Protein AF-A0A529T1J6-F1 (afdb_monomer_lite)

Secondary structure (DSSP, 8-state):
-------STT-EEEEE--SGGGGG--GGGGTTSEEEEEGGGGGT-TT-SEEEE--HHHHH-TTTSPPTTT--SEEEES-TT---TTEEE-EEE-GGGSS--STTEEE-SS-HHHHHHHHHHHTT-SEEEEES---PPPTTS--

Radius of gyration: 14.34 Å; chains: 1; bounding box: 40×37×34 Å

pLDDT: mean 94.86, std 6.59, range [59.41, 98.88]

Sequence (143 aa):
MWAAEKIWPGETVFILAAGPSTLALDMSRLEGRRVIAVKSAWKVYPAADVLFFADGRWWREKQLRPCADQFAGKIVTSAQEIGDPRVTRITKIDPSNGFATKPNQVALARSSTTGAINLAIHFGATRIVLLGVDAK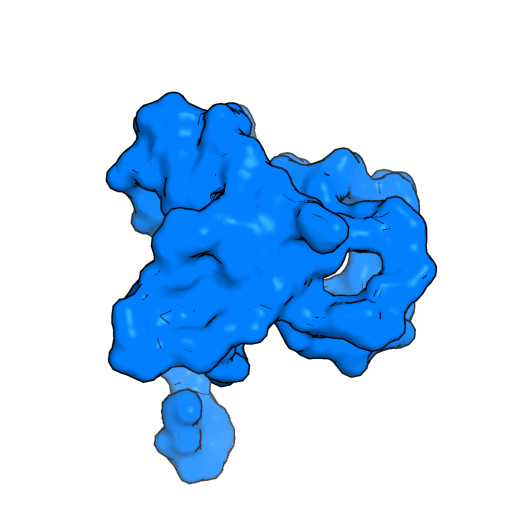PAQDGRR

Structure (mmCIF, N/CA/C/O backbone):
data_AF-A0A529T1J6-F1
#
_entry.id   AF-A0A529T1J6-F1
#
loop_
_atom_site.group_PDB
_atom_site.id
_atom_site.type_symbol
_atom_site.label_atom_id
_atom_site.label_alt_id
_atom_site.label_comp_id
_atom_site.label_asym_id
_atom_site.label_entity_id
_atom_site.label_seq_id
_atom_site.pdbx_PDB_ins_code
_atom_site.Cartn_x
_atom_site.Cartn_y
_atom_site.Cartn_z
_atom_site.occupancy
_atom_site.B_iso_or_equiv
_atom_site.auth_seq_id
_atom_site.auth_comp_id
_atom_site.auth_asym_id
_atom_site.auth_atom_id
_atom_site.pdbx_PDB_model_num
ATOM 1 N N . MET A 1 1 ? 1.781 19.158 3.190 1.00 75.56 1 MET A N 1
ATOM 2 C CA . MET A 1 1 ? 2.289 17.766 3.172 1.00 75.56 1 MET A CA 1
ATOM 3 C C . MET A 1 1 ? 1.156 16.868 3.640 1.00 75.56 1 MET A C 1
ATOM 5 O O . MET A 1 1 ? 0.504 17.243 4.604 1.00 75.56 1 MET A O 1
ATOM 9 N N . TRP A 1 2 ? 0.849 15.786 2.921 1.00 96.06 2 TRP A N 1
ATOM 10 C CA . TRP A 1 2 ? -0.333 14.957 3.194 1.00 96.06 2 TRP A CA 1
ATOM 11 C C . TRP A 1 2 ? -0.146 14.074 4.437 1.00 96.06 2 TRP A C 1
ATOM 13 O O . TRP A 1 2 ? 0.978 13.675 4.743 1.00 96.06 2 TRP A O 1
ATOM 23 N N . ALA A 1 3 ? -1.245 13.770 5.128 1.00 97.06 3 ALA A N 1
ATOM 24 C CA . ALA A 1 3 ? -1.300 12.843 6.252 1.00 97.06 3 ALA A CA 1
ATOM 25 C C . ALA A 1 3 ? -2.353 11.763 5.978 1.00 97.06 3 ALA A C 1
ATOM 27 O O . ALA A 1 3 ? -3.449 12.070 5.513 1.00 97.06 3 ALA A O 1
ATOM 28 N N . ALA A 1 4 ? -2.014 10.509 6.263 1.00 97.50 4 ALA A N 1
ATOM 29 C CA . ALA A 1 4 ? -2.924 9.383 6.142 1.00 97.50 4 ALA A CA 1
ATOM 30 C C . ALA A 1 4 ? -3.993 9.427 7.242 1.00 97.50 4 ALA A C 1
ATOM 32 O O . ALA A 1 4 ? -3.686 9.370 8.433 1.00 97.50 4 ALA A O 1
ATOM 33 N N . GLU A 1 5 ? -5.253 9.520 6.831 1.00 97.25 5 GLU A N 1
ATOM 34 C CA . GLU A 1 5 ? -6.414 9.426 7.716 1.00 97.25 5 GLU A CA 1
ATOM 35 C C . GLU A 1 5 ? -6.768 7.964 8.000 1.00 97.25 5 GLU A C 1
ATOM 37 O O . GLU A 1 5 ? -6.538 7.087 7.169 1.00 97.25 5 GLU A O 1
ATOM 42 N N . LYS A 1 6 ? -7.383 7.685 9.153 1.00 97.81 6 LYS A N 1
ATOM 43 C CA . LYS A 1 6 ? -7.844 6.333 9.501 1.00 97.81 6 LYS A CA 1
ATOM 44 C C . LYS A 1 6 ? -9.108 5.967 8.715 1.00 97.81 6 LYS A C 1
ATOM 46 O O . LYS A 1 6 ? -10.213 6.090 9.230 1.00 97.81 6 LYS A O 1
ATOM 51 N N . ILE A 1 7 ? -8.935 5.529 7.471 1.00 97.75 7 ILE A N 1
ATOM 52 C CA . ILE A 1 7 ? -10.033 5.166 6.559 1.00 97.75 7 ILE A CA 1
ATOM 53 C C . ILE A 1 7 ? -10.471 3.696 6.662 1.00 97.75 7 ILE A C 1
ATOM 55 O O . ILE A 1 7 ? -11.537 3.348 6.165 1.00 97.75 7 ILE A O 1
ATOM 59 N N . TRP A 1 8 ? -9.677 2.841 7.312 1.00 98.25 8 TRP A N 1
ATOM 60 C CA . TRP A 1 8 ? -9.925 1.405 7.498 1.00 98.25 8 TRP A CA 1
ATOM 61 C C . TRP A 1 8 ? -9.803 0.969 8.972 1.00 98.25 8 TRP A C 1
ATOM 63 O O . TRP A 1 8 ? -9.095 0.001 9.271 1.00 98.25 8 TRP A O 1
ATOM 73 N N . PRO A 1 9 ? -10.441 1.676 9.926 1.00 98.12 9 PRO A N 1
ATOM 74 C CA . PRO A 1 9 ? -10.350 1.322 11.336 1.00 98.12 9 PRO A CA 1
ATOM 75 C C . PRO A 1 9 ? -10.931 -0.075 11.576 1.00 98.12 9 PRO A C 1
ATOM 77 O O . PRO A 1 9 ? -12.069 -0.351 11.213 1.00 98.12 9 PRO A O 1
ATOM 80 N N . GLY A 1 10 ? -10.157 -0.960 12.205 1.00 96.94 10 GLY A N 1
ATOM 81 C CA . GLY A 1 10 ? -10.637 -2.306 12.544 1.00 96.94 10 GLY A CA 1
ATOM 82 C C . GLY A 1 10 ? -10.483 -3.346 11.432 1.00 96.94 10 GLY A C 1
ATOM 83 O O . GLY A 1 10 ? -10.600 -4.536 11.712 1.00 96.94 10 GLY A O 1
ATOM 84 N N . GLU A 1 11 ? -10.165 -2.932 10.206 1.00 98.44 11 GLU A N 1
ATOM 85 C CA . GLU A 1 11 ? -10.166 -3.801 9.026 1.00 98.44 11 GLU A CA 1
ATOM 86 C C . GLU A 1 11 ? -8.951 -4.736 8.942 1.00 98.44 11 GLU A C 1
ATOM 88 O O . GLU A 1 11 ? -7.872 -4.478 9.492 1.00 98.44 11 GLU A O 1
ATOM 93 N N . THR A 1 12 ? -9.121 -5.811 8.163 1.00 98.75 12 THR A N 1
ATOM 94 C CA . THR A 1 12 ? -7.998 -6.599 7.637 1.00 98.75 12 THR A CA 1
ATOM 95 C C . THR A 1 12 ? -7.570 -6.032 6.288 1.00 98.75 12 THR A C 1
ATOM 97 O O . THR A 1 12 ? -8.361 -6.009 5.346 1.00 98.75 12 THR A O 1
ATOM 100 N N . VAL A 1 13 ? -6.308 -5.620 6.185 1.00 98.88 13 VAL A N 1
ATOM 101 C CA . VAL A 1 13 ? -5.736 -5.038 4.967 1.00 98.88 13 VAL A CA 1
ATOM 102 C C . VAL A 1 13 ? -4.745 -6.003 4.331 1.00 98.88 13 VAL A C 1
ATOM 104 O O . VAL A 1 13 ? -3.849 -6.531 4.989 1.00 98.88 13 VAL A O 1
ATOM 107 N N . PHE A 1 14 ? -4.886 -6.210 3.029 1.00 98.81 14 PHE A N 1
ATOM 108 C CA . PHE A 1 14 ? -4.014 -7.051 2.225 1.00 98.81 14 PHE A CA 1
ATOM 109 C C . PHE A 1 14 ? -2.980 -6.180 1.516 1.00 98.81 14 PHE A C 1
ATOM 111 O O . PHE A 1 14 ? -3.324 -5.261 0.776 1.00 98.81 14 PHE A O 1
ATOM 118 N N . ILE A 1 15 ? -1.700 -6.470 1.724 1.00 98.75 15 ILE A N 1
ATOM 119 C CA . ILE A 1 15 ? -0.608 -5.859 0.968 1.00 98.75 15 ILE A CA 1
ATOM 120 C C . ILE A 1 15 ? -0.230 -6.830 -0.143 1.00 98.75 15 ILE A C 1
ATOM 122 O O . ILE A 1 15 ? 0.340 -7.888 0.126 1.00 98.75 15 ILE A O 1
ATOM 126 N N . LEU A 1 16 ? -0.548 -6.467 -1.384 1.00 98.69 16 LEU A N 1
ATOM 127 C CA . LEU A 1 16 ? -0.255 -7.275 -2.561 1.00 98.69 16 LEU A CA 1
ATOM 128 C C . LEU A 1 16 ? 1.017 -6.765 -3.239 1.00 98.69 16 LEU A C 1
ATOM 130 O O . LEU A 1 16 ? 1.046 -5.667 -3.793 1.00 98.69 16 LEU A O 1
ATOM 134 N N . ALA A 1 17 ? 2.071 -7.573 -3.217 1.00 96.88 17 ALA A N 1
ATOM 135 C CA . ALA A 1 17 ? 3.276 -7.372 -4.009 1.00 96.88 17 ALA A CA 1
ATOM 136 C C . ALA A 1 17 ? 3.289 -8.295 -5.244 1.00 96.88 17 ALA A C 1
ATOM 138 O O . ALA A 1 17 ? 2.444 -9.173 -5.409 1.00 96.88 17 ALA A O 1
ATOM 139 N N . ALA A 1 18 ? 4.241 -8.062 -6.149 1.00 92.44 18 ALA A N 1
ATOM 140 C CA . ALA A 1 18 ? 4.368 -8.779 -7.422 1.00 92.44 18 ALA A CA 1
ATOM 141 C C . ALA A 1 18 ? 5.510 -9.815 -7.405 1.00 92.44 18 ALA A C 1
ATOM 143 O O . ALA A 1 18 ? 6.267 -9.924 -8.369 1.00 92.44 18 ALA A O 1
ATOM 144 N N . GLY A 1 19 ? 5.700 -10.510 -6.282 1.00 92.06 19 GLY A N 1
ATOM 145 C CA . GLY A 1 19 ? 6.645 -11.621 -6.202 1.00 92.06 19 GLY A CA 1
ATOM 146 C C . GLY A 1 19 ? 6.145 -12.865 -6.958 1.00 92.06 19 GLY A C 1
ATOM 147 O O . GLY A 1 19 ? 4.946 -12.984 -7.212 1.00 92.06 19 GLY A O 1
ATOM 148 N N . PRO A 1 20 ? 7.033 -13.802 -7.336 1.00 92.69 20 PRO A N 1
ATOM 149 C CA . PRO A 1 20 ? 6.655 -15.076 -7.950 1.00 92.69 20 PRO A CA 1
ATOM 150 C C . PRO A 1 20 ? 5.510 -15.845 -7.272 1.00 92.69 20 PRO A C 1
ATOM 152 O O . PRO A 1 20 ? 4.733 -16.476 -7.985 1.00 92.69 20 PRO A O 1
ATOM 155 N N . SER A 1 21 ? 5.362 -15.790 -5.940 1.00 93.94 21 SER A N 1
ATOM 156 C CA . SER A 1 21 ? 4.250 -16.484 -5.262 1.00 93.94 21 SER A CA 1
ATOM 157 C C . SER A 1 21 ? 2.873 -15.949 -5.649 1.00 93.94 21 SER A C 1
ATOM 159 O O . SER A 1 21 ? 1.892 -16.681 -5.539 1.00 93.94 21 SER A O 1
ATOM 161 N N . THR A 1 22 ? 2.785 -14.725 -6.177 1.00 94.00 22 THR A N 1
ATOM 162 C CA . THR A 1 22 ? 1.530 -14.140 -6.662 1.00 94.00 22 THR A CA 1
ATOM 163 C C . THR A 1 22 ? 0.889 -14.966 -7.780 1.00 94.00 22 THR A C 1
ATOM 165 O O . THR A 1 22 ? -0.331 -14.969 -7.896 1.00 94.00 22 THR A O 1
ATOM 168 N N . LEU A 1 23 ? 1.677 -15.717 -8.561 1.00 91.94 23 LEU A N 1
ATOM 169 C CA . LEU A 1 23 ? 1.175 -16.553 -9.661 1.00 91.94 23 LEU A CA 1
ATOM 170 C C . LEU A 1 23 ? 0.275 -17.708 -9.196 1.00 91.94 23 LEU A C 1
ATOM 172 O O . LEU A 1 23 ? -0.529 -18.201 -9.978 1.00 91.94 23 LEU A O 1
ATOM 176 N N . ALA A 1 24 ? 0.417 -18.146 -7.944 1.00 93.69 24 ALA A N 1
ATOM 177 C CA . ALA A 1 24 ? -0.363 -19.244 -7.375 1.00 93.69 24 ALA A CA 1
ATOM 178 C C . ALA A 1 24 ? -1.589 -18.765 -6.578 1.00 93.69 24 ALA A C 1
ATOM 180 O O . ALA A 1 24 ? -2.300 -19.581 -5.991 1.00 93.69 24 ALA A O 1
ATOM 181 N N . LEU A 1 25 ? -1.815 -17.451 -6.495 1.00 95.56 25 LEU A N 1
ATOM 182 C CA . LEU A 1 25 ? -2.881 -16.876 -5.686 1.00 95.56 25 LEU A CA 1
ATOM 183 C C . LEU A 1 25 ? -4.151 -16.666 -6.513 1.00 95.56 25 LEU A C 1
ATOM 185 O O . LEU A 1 25 ? -4.120 -16.085 -7.595 1.00 95.56 25 LEU A O 1
ATOM 189 N N . ASP A 1 26 ? -5.286 -17.055 -5.942 1.00 96.06 26 ASP A N 1
ATOM 190 C CA . ASP A 1 26 ? -6.605 -16.707 -6.462 1.00 96.06 26 ASP A CA 1
ATOM 191 C C . ASP A 1 26 ? -6.990 -15.283 -6.023 1.00 96.06 26 ASP A C 1
ATOM 193 O O . ASP A 1 26 ? -7.283 -15.035 -4.848 1.00 96.06 26 ASP A O 1
ATOM 197 N N . MET A 1 27 ? -6.969 -14.343 -6.974 1.00 96.62 27 MET A N 1
ATOM 198 C CA . MET A 1 27 ? -7.284 -12.931 -6.731 1.00 96.62 27 MET A CA 1
ATOM 199 C C . MET A 1 27 ? -8.767 -12.677 -6.443 1.00 96.62 27 MET A C 1
ATOM 201 O O . MET A 1 27 ? -9.072 -11.660 -5.823 1.00 96.62 27 MET A O 1
ATOM 205 N N . SER A 1 28 ? -9.682 -13.584 -6.812 1.00 97.06 28 SER A N 1
ATOM 206 C CA . SER A 1 28 ? -11.117 -13.414 -6.514 1.00 97.06 28 SER A CA 1
ATOM 207 C C . SER A 1 28 ? -11.381 -13.358 -5.004 1.00 97.06 28 SER A C 1
ATOM 209 O O . SER A 1 28 ? -12.293 -12.689 -4.527 1.00 97.06 28 SER A O 1
ATOM 211 N N . ARG A 1 29 ? -10.491 -13.953 -4.198 1.00 97.19 29 ARG A N 1
ATOM 212 C CA . ARG A 1 29 ? -10.551 -13.905 -2.728 1.00 97.19 29 ARG A CA 1
ATOM 213 C C . ARG A 1 29 ? -10.307 -12.510 -2.141 1.00 97.19 29 ARG A C 1
ATOM 215 O O . ARG A 1 29 ? -10.497 -12.325 -0.935 1.00 97.19 29 ARG A O 1
ATOM 222 N N . LEU A 1 30 ? -9.860 -11.554 -2.957 1.00 98.12 30 LEU A N 1
ATOM 223 C CA . LEU A 1 30 ? -9.679 -10.152 -2.578 1.00 98.12 30 LEU A CA 1
ATOM 224 C C . LEU A 1 30 ? -10.910 -9.284 -2.865 1.00 98.12 30 LEU A C 1
ATOM 226 O O . LEU A 1 30 ? -10.928 -8.123 -2.453 1.00 98.12 30 LEU A O 1
ATOM 230 N N . GLU A 1 31 ? -11.946 -9.817 -3.516 1.00 97.56 31 GLU A N 1
ATOM 231 C CA . GLU A 1 31 ? -13.184 -9.079 -3.765 1.00 97.56 31 GLU A CA 1
ATOM 232 C C . GLU A 1 31 ? -13.801 -8.579 -2.448 1.00 97.56 31 GLU A C 1
ATOM 234 O O . GLU A 1 31 ? -13.915 -9.306 -1.457 1.00 97.56 31 GLU A O 1
ATOM 239 N N . GLY A 1 32 ? -14.137 -7.285 -2.408 1.00 97.06 32 GLY A N 1
ATOM 240 C CA . GLY A 1 32 ? -14.660 -6.617 -1.212 1.00 97.06 32 GLY A CA 1
ATOM 241 C C . GLY A 1 32 ? -13.657 -6.443 -0.059 1.00 97.06 32 GLY A C 1
ATOM 242 O O . GLY A 1 32 ? -14.048 -5.978 1.012 1.00 97.06 32 GLY A O 1
ATOM 243 N N . ARG A 1 33 ? -12.377 -6.804 -0.232 1.00 98.25 33 ARG A N 1
ATOM 244 C CA . ARG A 1 33 ? -11.320 -6.618 0.778 1.00 98.25 33 ARG A CA 1
ATOM 245 C C . ARG A 1 33 ? -10.558 -5.314 0.567 1.00 98.25 33 ARG A C 1
ATOM 247 O O . ARG A 1 33 ? -10.508 -4.790 -0.538 1.00 98.25 33 ARG A O 1
ATOM 254 N N . ARG A 1 34 ? -9.910 -4.828 1.633 1.00 98.75 34 ARG A N 1
ATOM 255 C CA . ARG A 1 34 ? -9.005 -3.671 1.573 1.00 98.75 34 ARG A CA 1
ATOM 256 C C . ARG A 1 34 ? -7.643 -4.088 1.057 1.00 98.75 34 ARG A C 1
ATOM 258 O O . ARG A 1 34 ? -6.979 -4.903 1.697 1.00 98.75 34 ARG A O 1
ATOM 265 N N . VAL A 1 35 ? -7.221 -3.530 -0.071 1.00 98.88 35 VAL A N 1
ATOM 266 C CA . VAL A 1 35 ? -5.984 -3.926 -0.748 1.00 98.88 35 VAL A CA 1
ATOM 267 C C . VAL A 1 35 ? -5.090 -2.720 -1.022 1.00 98.88 35 VAL A C 1
ATOM 269 O O . VAL A 1 35 ? -5.498 -1.739 -1.643 1.00 98.88 35 VAL A O 1
ATOM 272 N N . ILE A 1 36 ? -3.826 -2.830 -0.611 1.00 98.88 36 ILE A N 1
ATOM 273 C CA . ILE A 1 36 ? -2.742 -1.962 -1.072 1.00 98.88 36 ILE A CA 1
ATOM 274 C C . ILE A 1 36 ? -1.878 -2.756 -2.054 1.00 98.88 36 ILE A C 1
ATOM 276 O O . ILE A 1 36 ? -1.142 -3.661 -1.657 1.00 98.88 36 ILE A O 1
ATOM 280 N N . ALA A 1 37 ? -1.931 -2.398 -3.333 1.00 98.75 37 ALA A N 1
ATOM 281 C CA . ALA A 1 37 ? -1.026 -2.913 -4.349 1.00 98.75 37 ALA A CA 1
ATOM 282 C C . ALA A 1 37 ? 0.334 -2.199 -4.276 1.00 98.75 37 ALA A C 1
ATOM 284 O O . ALA A 1 37 ? 0.413 -0.974 -4.176 1.00 98.75 37 ALA A O 1
ATOM 285 N N . VAL A 1 38 ? 1.427 -2.955 -4.358 1.00 98.38 38 VAL A N 1
ATOM 286 C CA . VAL A 1 38 ? 2.797 -2.431 -4.340 1.00 98.38 38 VAL A CA 1
ATOM 287 C C . VAL A 1 38 ? 3.400 -2.483 -5.738 1.00 98.38 38 VAL A C 1
ATOM 289 O O . VAL A 1 38 ? 3.588 -3.563 -6.307 1.00 98.38 38 VAL A O 1
ATOM 292 N N . LYS A 1 39 ? 3.785 -1.316 -6.273 1.00 96.94 39 LYS A N 1
ATOM 293 C CA . LYS A 1 39 ? 4.350 -1.183 -7.630 1.00 96.94 39 LYS A CA 1
ATOM 294 C C . LYS A 1 39 ? 3.485 -1.945 -8.647 1.00 96.94 39 LYS A C 1
ATOM 296 O O . LYS A 1 39 ? 2.269 -1.814 -8.627 1.00 96.94 39 LYS A O 1
ATOM 301 N N . SER A 1 40 ? 4.087 -2.763 -9.511 1.00 95.88 40 SER A N 1
ATOM 302 C CA . SER A 1 40 ? 3.418 -3.468 -10.611 1.00 95.88 40 SER A CA 1
ATOM 303 C C . SER A 1 40 ? 2.323 -4.456 -10.185 1.00 95.88 40 SER A C 1
ATOM 305 O O . SER A 1 40 ? 1.624 -4.963 -11.056 1.00 95.88 40 SER A O 1
ATOM 307 N N . ALA A 1 41 ? 2.132 -4.714 -8.887 1.00 97.62 41 ALA A N 1
ATOM 308 C CA . ALA A 1 41 ? 1.027 -5.533 -8.393 1.00 97.62 41 ALA A CA 1
ATOM 309 C C . ALA A 1 41 ? -0.359 -4.965 -8.749 1.00 97.62 41 ALA A C 1
ATOM 311 O O . ALA A 1 41 ? -1.316 -5.729 -8.823 1.00 97.62 41 ALA A O 1
ATOM 312 N N . TRP A 1 42 ? -0.469 -3.662 -9.051 1.00 97.88 42 TRP A N 1
ATOM 313 C CA . TRP A 1 42 ? -1.721 -3.082 -9.557 1.00 97.88 42 TRP A CA 1
ATOM 314 C C . TRP A 1 42 ? -2.189 -3.758 -10.853 1.00 97.88 42 TRP A C 1
ATOM 316 O O . TRP A 1 42 ? -3.381 -3.820 -11.102 1.00 97.88 42 TRP A O 1
ATOM 326 N N . LYS A 1 43 ? -1.274 -4.303 -11.669 1.00 96.44 43 LYS A N 1
ATOM 327 C CA . LYS A 1 43 ? -1.639 -5.037 -12.891 1.00 96.44 43 LYS A CA 1
ATOM 328 C C . LYS A 1 43 ? -2.287 -6.383 -12.589 1.00 96.44 43 LYS A C 1
ATOM 330 O O . LYS A 1 43 ? -3.071 -6.871 -13.390 1.00 96.44 43 LYS A O 1
ATOM 335 N N . VAL A 1 44 ? -1.920 -6.986 -11.458 1.00 96.44 44 VAL A N 1
ATOM 336 C CA . VAL A 1 44 ? -2.477 -8.262 -10.998 1.00 96.44 44 VAL A CA 1
ATOM 337 C C . VAL A 1 44 ? -3.857 -8.038 -10.391 1.00 96.44 44 VAL A C 1
ATOM 339 O O . VAL A 1 44 ? -4.771 -8.813 -10.646 1.00 96.44 44 VAL A O 1
ATOM 342 N N . TYR A 1 45 ? -4.014 -6.959 -9.621 1.00 97.62 45 TYR A N 1
ATOM 343 C CA . TYR A 1 45 ? -5.289 -6.591 -9.016 1.00 97.62 45 TYR A CA 1
ATOM 344 C C . TYR A 1 45 ? -5.588 -5.094 -9.214 1.00 97.62 45 TYR A C 1
ATOM 346 O O . TYR A 1 45 ? -5.323 -4.283 -8.319 1.00 97.62 45 TYR A O 1
ATOM 354 N N . PRO A 1 46 ? -6.140 -4.702 -10.384 1.00 97.12 46 PRO A N 1
ATOM 355 C CA . PRO A 1 46 ? -6.438 -3.300 -10.704 1.00 97.12 46 PRO A CA 1
ATOM 356 C C . PRO A 1 46 ? -7.516 -2.675 -9.813 1.00 97.12 46 PRO A C 1
ATOM 358 O O . PRO A 1 46 ? -7.592 -1.455 -9.703 1.00 97.12 46 PRO A O 1
ATOM 361 N N . ALA A 1 47 ? -8.318 -3.510 -9.148 1.00 97.69 47 ALA A N 1
ATOM 362 C CA . ALA A 1 47 ? -9.354 -3.100 -8.206 1.00 97.69 47 ALA A CA 1
ATOM 363 C C . ALA A 1 47 ? -8.819 -2.747 -6.801 1.00 97.69 47 ALA A C 1
ATOM 365 O O . ALA A 1 47 ? -9.617 -2.521 -5.895 1.00 97.69 47 ALA A O 1
ATOM 366 N N . ALA A 1 48 ? -7.496 -2.719 -6.584 1.00 98.56 48 ALA A N 1
ATOM 367 C CA . ALA A 1 48 ? -6.934 -2.341 -5.287 1.00 98.56 48 ALA A CA 1
ATOM 368 C C . ALA A 1 48 ? -7.344 -0.914 -4.878 1.00 98.56 48 ALA A C 1
ATOM 370 O O . ALA A 1 48 ? -7.311 0.008 -5.692 1.00 98.56 48 ALA A O 1
ATOM 371 N N . ASP A 1 49 ? -7.657 -0.707 -3.596 1.00 98.69 49 ASP A N 1
ATOM 372 C CA . ASP A 1 49 ? -8.045 0.611 -3.084 1.00 98.69 49 ASP A CA 1
ATOM 373 C C . ASP A 1 49 ? -6.884 1.621 -3.149 1.00 98.69 49 ASP A C 1
ATOM 375 O O . ASP A 1 49 ? -7.097 2.830 -3.296 1.00 98.69 49 ASP A O 1
ATOM 379 N N . VAL A 1 50 ? -5.642 1.137 -3.001 1.00 98.81 50 VAL A N 1
ATOM 380 C CA . VAL A 1 50 ? -4.433 1.968 -2.955 1.00 98.81 50 VAL A CA 1
ATOM 381 C C . VAL A 1 50 ? -3.295 1.343 -3.758 1.00 98.81 50 VAL A C 1
ATOM 383 O O . VAL A 1 50 ? -3.021 0.153 -3.641 1.00 98.81 50 VAL A O 1
ATOM 386 N N . LEU A 1 51 ? -2.570 2.162 -4.519 1.00 98.75 51 LEU A N 1
ATOM 387 C CA . LEU A 1 51 ? -1.277 1.821 -5.113 1.00 98.75 51 LEU A CA 1
ATOM 388 C C . LEU A 1 51 ? -0.170 2.554 -4.354 1.00 98.75 51 LEU A C 1
ATOM 390 O O . LEU A 1 51 ? -0.139 3.784 -4.337 1.00 98.75 51 LEU A O 1
ATOM 394 N N . PHE A 1 52 ? 0.769 1.808 -3.773 1.00 98.69 52 PHE A N 1
ATOM 395 C CA . PHE A 1 52 ? 1.957 2.361 -3.130 1.00 98.69 52 PHE A CA 1
ATOM 396 C C . PHE A 1 52 ? 3.238 2.072 -3.923 1.00 98.69 52 PHE A C 1
ATOM 398 O O . PHE A 1 52 ? 3.509 0.938 -4.333 1.00 98.69 52 PHE A O 1
ATOM 405 N N . PHE A 1 53 ? 4.082 3.090 -4.090 1.00 98.12 53 PHE A N 1
ATOM 406 C CA . PHE A 1 53 ? 5.426 2.937 -4.651 1.00 98.12 53 PHE A CA 1
ATOM 407 C C . PHE A 1 53 ? 6.413 3.927 -4.022 1.00 98.12 53 PHE A C 1
ATOM 409 O O . PHE A 1 53 ? 6.035 5.016 -3.606 1.00 98.12 53 PHE A O 1
ATOM 416 N N . ALA A 1 54 ? 7.699 3.574 -3.980 1.00 96.44 54 ALA A N 1
ATOM 417 C CA . ALA A 1 54 ? 8.748 4.439 -3.419 1.00 96.44 54 ALA A CA 1
ATOM 418 C C . ALA A 1 54 ? 9.901 4.751 -4.386 1.00 96.44 54 ALA A C 1
ATOM 420 O O . ALA A 1 54 ? 10.779 5.537 -4.044 1.00 96.44 54 ALA A O 1
ATOM 421 N N . ASP A 1 55 ? 9.920 4.124 -5.565 1.00 93.00 55 ASP A N 1
ATOM 422 C CA . ASP A 1 55 ? 10.950 4.329 -6.586 1.00 93.00 55 ASP A CA 1
ATOM 423 C C . ASP A 1 55 ? 10.384 5.203 -7.708 1.00 93.00 55 ASP A C 1
ATOM 425 O O . ASP A 1 55 ? 9.504 4.770 -8.456 1.00 93.00 55 ASP A O 1
ATOM 429 N N . GLY A 1 56 ? 10.875 6.435 -7.837 1.00 95.31 56 GLY A N 1
ATOM 430 C CA . GLY A 1 56 ? 10.425 7.328 -8.898 1.00 95.31 56 GLY A CA 1
ATOM 431 C C . GLY A 1 56 ? 10.856 6.890 -10.299 1.00 95.31 56 GLY A C 1
ATOM 432 O O . GLY A 1 56 ? 10.204 7.278 -11.267 1.00 95.31 56 GLY A O 1
ATOM 433 N N . ARG A 1 57 ? 11.896 6.052 -10.447 1.00 95.56 57 ARG A N 1
ATOM 434 C CA . ARG A 1 57 ? 12.274 5.480 -11.757 1.00 95.56 57 ARG A CA 1
ATOM 435 C C . ARG A 1 57 ? 11.171 4.563 -12.272 1.00 95.56 57 ARG A C 1
ATOM 437 O O . ARG A 1 57 ? 10.728 4.742 -13.400 1.00 95.56 57 ARG A O 1
ATOM 444 N N . TRP A 1 58 ? 10.647 3.701 -11.396 1.00 96.00 58 TRP A N 1
ATOM 445 C CA . TRP A 1 58 ? 9.504 2.836 -11.703 1.00 96.00 58 TRP A CA 1
ATOM 446 C C . TRP A 1 58 ? 8.284 3.643 -12.173 1.00 96.00 58 TRP A C 1
ATOM 448 O O . TRP A 1 58 ? 7.615 3.249 -13.119 1.00 96.00 58 TRP A O 1
ATOM 458 N N . TRP A 1 59 ? 8.011 4.801 -11.560 1.00 96.56 59 TRP A N 1
ATOM 459 C CA . TRP A 1 59 ? 6.899 5.663 -11.980 1.00 96.56 59 TRP A CA 1
ATOM 460 C C . TRP A 1 59 ? 7.129 6.346 -13.336 1.00 96.56 59 TRP A C 1
ATOM 462 O O . TRP A 1 59 ? 6.184 6.565 -14.092 1.00 96.56 59 TRP A O 1
ATOM 472 N N . ARG A 1 60 ? 8.373 6.714 -13.662 1.00 95.75 60 ARG A N 1
ATOM 473 C CA . ARG A 1 60 ? 8.700 7.365 -14.943 1.00 95.75 60 ARG A CA 1
ATOM 474 C C . ARG A 1 60 ? 8.549 6.418 -16.135 1.00 95.75 60 ARG A C 1
ATOM 476 O O . ARG A 1 60 ? 8.248 6.875 -17.237 1.00 95.75 60 ARG A O 1
ATOM 483 N N . GLU A 1 61 ? 8.681 5.118 -15.910 1.00 96.38 61 GLU A N 1
ATOM 484 C CA . GLU A 1 61 ? 8.391 4.082 -16.897 1.00 96.38 61 GLU A CA 1
ATOM 485 C C . GLU A 1 61 ? 6.877 3.957 -17.131 1.00 96.38 61 GLU A C 1
ATOM 487 O O . GLU A 1 61 ? 6.148 3.314 -16.373 1.00 96.38 61 GLU A O 1
ATOM 492 N N . LYS A 1 62 ? 6.380 4.593 -18.202 1.00 93.19 62 LYS A N 1
ATOM 493 C CA . LYS A 1 62 ? 4.942 4.672 -18.524 1.00 93.19 62 LYS A CA 1
ATOM 494 C C . LYS A 1 62 ? 4.260 3.304 -18.585 1.00 93.19 62 LYS A C 1
ATOM 496 O O . LYS A 1 62 ? 3.121 3.194 -18.161 1.00 93.19 62 LYS A O 1
ATOM 501 N N . GLN A 1 63 ? 4.957 2.279 -19.068 1.00 93.94 63 GLN A N 1
ATOM 502 C CA . GLN A 1 63 ? 4.456 0.911 -19.161 1.00 93.94 63 GLN A CA 1
ATOM 503 C C . GLN A 1 63 ? 4.302 0.219 -17.801 1.00 93.94 63 GLN A C 1
ATOM 505 O O . GLN A 1 63 ? 3.638 -0.813 -17.719 1.00 93.94 63 GLN A O 1
ATOM 510 N N . LEU A 1 64 ? 4.942 0.722 -16.741 1.00 95.25 64 LEU A N 1
ATOM 511 C CA . LEU A 1 64 ? 4.905 0.111 -15.412 1.00 95.25 64 LEU A CA 1
ATOM 512 C C . LEU A 1 64 ? 3.811 0.686 -14.513 1.00 95.25 64 LEU A C 1
ATOM 514 O O . LEU A 1 64 ? 3.279 -0.058 -13.691 1.00 95.25 64 LEU A O 1
ATOM 518 N N . ARG A 1 65 ? 3.454 1.963 -14.673 1.00 95.19 65 ARG A N 1
ATOM 519 C CA . ARG A 1 65 ? 2.412 2.648 -13.887 1.00 95.19 65 ARG A CA 1
ATOM 520 C C . ARG A 1 65 ? 1.046 2.657 -14.596 1.00 95.19 65 ARG A C 1
ATOM 522 O O . ARG A 1 65 ? 1.022 2.562 -15.819 1.00 95.19 65 ARG A O 1
ATOM 529 N N . PRO A 1 66 ? -0.075 2.829 -13.871 1.00 96.44 66 PRO A N 1
ATOM 530 C CA . PRO A 1 66 ? -1.388 2.933 -14.503 1.00 96.44 66 PRO A CA 1
ATOM 531 C C . PRO A 1 66 ? -1.615 4.304 -15.169 1.00 96.44 66 PRO A C 1
ATOM 533 O O . PRO A 1 66 ? -1.228 5.361 -14.638 1.00 96.44 66 PRO A O 1
ATOM 536 N N . CYS A 1 67 ? -2.297 4.314 -16.318 1.00 92.62 67 CYS A N 1
ATOM 537 C CA . CYS A 1 67 ? -2.975 5.519 -16.809 1.00 92.62 67 CYS A CA 1
ATOM 538 C C . CYS A 1 67 ? -4.295 5.768 -16.050 1.00 92.62 67 CYS A C 1
ATOM 540 O O . CYS A 1 67 ? -4.653 5.019 -15.143 1.00 92.62 67 CYS A O 1
ATOM 542 N N . ALA A 1 68 ? -4.939 6.911 -16.300 1.00 86.56 68 ALA A N 1
ATOM 543 C CA . ALA A 1 68 ? -6.033 7.415 -15.459 1.00 86.56 68 ALA A CA 1
ATOM 544 C C . ALA A 1 68 ? -7.284 6.516 -15.455 1.00 86.56 68 ALA A C 1
ATOM 546 O O . ALA A 1 68 ? -7.987 6.456 -14.456 1.00 86.56 68 ALA A O 1
ATOM 547 N N . ASP A 1 69 ? -7.526 5.802 -16.546 1.00 92.19 69 ASP A N 1
ATOM 548 C CA . ASP A 1 69 ? -8.619 4.851 -16.762 1.00 92.19 69 ASP A CA 1
ATOM 549 C C . ASP A 1 69 ? -8.323 3.438 -16.228 1.00 92.19 69 ASP A C 1
ATOM 551 O O . ASP A 1 69 ? -9.230 2.621 -16.109 1.00 92.19 69 ASP A O 1
ATOM 555 N N . GLN A 1 70 ? -7.068 3.139 -15.878 1.00 95.75 70 GLN A N 1
ATOM 556 C CA . GLN A 1 70 ? -6.649 1.801 -15.445 1.00 95.75 70 GLN A CA 1
ATOM 557 C C . GLN A 1 70 ? -6.695 1.587 -13.932 1.00 95.75 70 GLN A C 1
ATOM 559 O O . GLN A 1 70 ? -6.644 0.445 -13.476 1.00 95.75 70 GLN A O 1
ATOM 564 N N . PHE A 1 71 ? -6.718 2.663 -13.144 1.00 97.44 71 PHE A N 1
ATOM 565 C CA . PHE A 1 71 ? -6.661 2.565 -11.692 1.00 97.44 71 PHE A CA 1
ATOM 566 C C . PHE A 1 71 ? -7.445 3.697 -11.034 1.00 97.44 71 PHE A C 1
ATOM 568 O O . PHE A 1 71 ? -7.031 4.854 -11.071 1.00 97.44 71 PHE A O 1
ATOM 575 N N . ALA A 1 72 ? -8.566 3.340 -10.410 1.00 96.12 72 ALA A N 1
ATOM 576 C CA . ALA A 1 72 ? -9.434 4.282 -9.706 1.00 96.12 72 ALA A CA 1
ATOM 577 C C . ALA A 1 72 ? -8.987 4.549 -8.255 1.00 96.12 72 ALA A C 1
ATOM 579 O O . ALA A 1 72 ? -9.430 5.518 -7.638 1.00 96.12 72 ALA A O 1
ATOM 580 N N . GLY A 1 73 ? -8.128 3.687 -7.700 1.00 96.94 73 GLY A N 1
ATOM 581 C CA . GLY A 1 73 ? -7.660 3.777 -6.320 1.00 96.94 73 GLY A CA 1
ATOM 582 C C . GLY A 1 73 ? -6.722 4.958 -6.058 1.00 96.94 73 GLY A C 1
ATOM 583 O O . GLY A 1 73 ? -6.190 5.607 -6.965 1.00 96.94 73 GLY A O 1
ATOM 584 N N . LYS A 1 74 ? -6.457 5.226 -4.776 1.00 98.12 74 LYS A N 1
ATOM 585 C CA . LYS A 1 74 ? -5.529 6.290 -4.370 1.00 98.12 74 LYS A CA 1
ATOM 586 C C . LYS A 1 74 ? -4.093 5.877 -4.682 1.00 98.12 74 LYS A C 1
ATOM 588 O O . LYS A 1 74 ? -3.644 4.807 -4.284 1.00 98.12 74 LYS A O 1
ATOM 593 N N . ILE A 1 75 ? -3.328 6.756 -5.319 1.00 98.50 75 ILE A N 1
ATOM 594 C CA . ILE A 1 75 ? -1.909 6.512 -5.579 1.00 98.50 75 ILE A CA 1
ATOM 595 C C . ILE A 1 75 ? -1.080 7.276 -4.550 1.00 98.50 75 ILE A C 1
ATOM 597 O O . ILE A 1 75 ? -1.170 8.500 -4.463 1.00 98.50 75 ILE A O 1
ATOM 601 N N . VAL A 1 76 ? -0.273 6.565 -3.764 1.00 98.56 76 VAL A N 1
ATOM 602 C CA . VAL A 1 76 ? 0.561 7.135 -2.700 1.00 98.56 76 VAL A CA 1
ATOM 603 C C . VAL A 1 76 ? 2.029 6.825 -2.968 1.00 98.56 76 VAL A C 1
ATOM 605 O O . VAL A 1 76 ? 2.395 5.695 -3.295 1.00 98.56 76 VAL A O 1
ATOM 608 N N . THR A 1 77 ? 2.898 7.820 -2.804 1.00 98.31 77 THR A N 1
ATOM 609 C CA . THR A 1 77 ? 4.340 7.634 -2.957 1.00 98.31 77 THR A CA 1
ATOM 610 C C . THR A 1 77 ? 5.159 8.332 -1.897 1.00 98.31 77 THR A C 1
ATOM 612 O O . THR A 1 77 ? 4.790 9.398 -1.411 1.00 98.31 77 THR A O 1
ATOM 615 N N . SER A 1 78 ? 6.322 7.760 -1.593 1.00 97.50 78 SER A N 1
ATOM 616 C CA . SER A 1 78 ? 7.362 8.463 -0.849 1.00 97.50 78 SER A CA 1
ATOM 617 C C . SER A 1 78 ? 8.408 9.161 -1.729 1.00 97.50 78 SER A C 1
ATOM 619 O O . SER A 1 78 ? 9.274 9.853 -1.192 1.00 97.50 78 SER A O 1
ATOM 621 N N . ALA A 1 79 ? 8.355 8.982 -3.053 1.00 96.69 79 ALA A N 1
ATOM 622 C CA . ALA A 1 79 ? 9.251 9.617 -4.020 1.00 96.69 79 ALA A CA 1
ATOM 623 C C . ALA A 1 79 ? 8.842 11.087 -4.230 1.00 96.69 79 ALA A C 1
ATOM 625 O O . ALA A 1 79 ? 7.860 11.387 -4.915 1.00 96.69 79 ALA A O 1
ATOM 626 N N . GLN A 1 80 ? 9.556 12.013 -3.583 1.00 95.88 80 GLN A N 1
ATOM 627 C CA . GLN A 1 80 ? 9.165 13.428 -3.538 1.00 95.88 80 GLN A CA 1
ATOM 628 C C . GLN A 1 80 ? 9.297 14.136 -4.891 1.00 95.88 80 GLN A C 1
ATOM 630 O O . GLN A 1 80 ? 8.622 15.136 -5.125 1.00 95.88 80 GLN A O 1
ATOM 635 N N . GLU A 1 81 ? 10.113 13.601 -5.799 1.00 96.44 81 GLU A N 1
ATOM 636 C CA . GLU A 1 81 ? 10.327 14.138 -7.140 1.00 96.44 81 GLU A CA 1
ATOM 637 C C . GLU A 1 81 ? 9.134 13.928 -8.090 1.00 96.44 81 GLU A C 1
ATOM 639 O O . GLU A 1 81 ? 9.122 14.456 -9.201 1.00 96.44 81 GLU A O 1
ATOM 644 N N . ILE A 1 82 ? 8.121 13.153 -7.686 1.00 96.69 82 ILE A N 1
ATOM 645 C CA . ILE A 1 82 ? 6.938 12.907 -8.512 1.00 96.69 82 ILE A CA 1
ATOM 646 C C . ILE A 1 82 ? 5.980 14.098 -8.437 1.00 96.69 82 ILE A C 1
ATOM 648 O O . ILE A 1 82 ? 5.399 14.377 -7.390 1.00 96.69 82 ILE A O 1
ATOM 652 N N . GLY A 1 83 ? 5.801 14.785 -9.568 1.00 94.62 83 GLY A N 1
ATOM 653 C CA . GLY A 1 83 ? 4.892 15.927 -9.739 1.00 94.62 83 GLY A CA 1
ATOM 654 C C . GLY A 1 83 ? 3.556 15.603 -10.419 1.00 94.62 83 GLY A C 1
ATOM 655 O O . GLY A 1 83 ? 2.934 16.501 -10.971 1.00 94.62 83 GLY A O 1
ATOM 656 N N . ASP A 1 84 ? 3.129 14.337 -10.442 1.00 95.06 84 ASP A N 1
ATOM 657 C CA . ASP A 1 84 ? 1.854 13.936 -11.055 1.00 95.06 84 ASP A CA 1
ATOM 658 C C . ASP A 1 84 ? 0.679 14.273 -10.112 1.00 95.06 84 ASP A C 1
ATOM 660 O O . ASP A 1 84 ? 0.687 13.805 -8.971 1.00 95.06 84 ASP A O 1
ATOM 664 N N . PRO A 1 85 ? -0.335 15.045 -10.550 1.00 94.69 85 PRO A N 1
ATOM 665 C CA . PRO A 1 85 ? -1.439 15.478 -9.688 1.00 94.69 85 PRO A CA 1
ATOM 666 C C . PRO A 1 85 ? -2.316 14.325 -9.180 1.00 94.69 85 PRO A C 1
ATOM 668 O O . PRO A 1 85 ? -3.027 14.489 -8.193 1.00 94.69 85 PRO A O 1
ATOM 671 N N . ARG A 1 86 ? -2.257 13.144 -9.812 1.00 94.81 86 ARG A N 1
ATOM 672 C CA . ARG A 1 86 ? -2.970 11.939 -9.351 1.00 94.81 86 ARG A CA 1
ATOM 673 C C . ARG A 1 86 ? -2.304 11.288 -8.136 1.00 94.81 86 ARG A C 1
ATOM 675 O O . ARG A 1 86 ? -2.883 10.396 -7.520 1.00 94.81 86 ARG A O 1
ATOM 682 N N . VAL A 1 87 ? -1.070 11.684 -7.816 1.00 96.69 87 VAL A N 1
ATOM 683 C CA . VAL A 1 87 ? -0.240 11.037 -6.801 1.00 96.69 87 VAL A CA 1
ATOM 684 C C . VAL A 1 87 ? -0.188 11.872 -5.531 1.00 96.69 87 VAL A C 1
ATOM 686 O O . VAL A 1 87 ? 0.151 13.051 -5.524 1.00 96.69 87 VAL A O 1
ATOM 689 N N . THR A 1 88 ? -0.451 11.208 -4.415 1.00 97.75 88 THR A N 1
ATOM 690 C CA . THR A 1 88 ? -0.291 11.757 -3.074 1.00 97.75 88 THR A CA 1
ATOM 691 C C . THR A 1 88 ? 1.114 11.456 -2.554 1.00 97.75 88 THR A C 1
ATOM 693 O O . THR A 1 88 ? 1.547 10.305 -2.557 1.00 97.75 88 THR A O 1
ATOM 696 N N . ARG A 1 89 ? 1.838 12.474 -2.079 1.00 98.06 89 ARG A N 1
ATOM 697 C CA . ARG A 1 89 ? 3.191 12.314 -1.517 1.00 98.06 89 ARG A CA 1
ATOM 698 C C . ARG A 1 89 ? 3.161 12.205 0.008 1.00 98.06 89 ARG A C 1
ATOM 700 O O . ARG A 1 89 ? 2.552 13.046 0.668 1.00 98.06 89 ARG A O 1
ATOM 707 N N . ILE A 1 90 ? 3.871 11.219 0.551 1.00 98.19 90 ILE A N 1
ATOM 708 C CA . ILE A 1 90 ? 4.083 10.993 1.988 1.00 98.19 90 ILE A CA 1
ATOM 709 C C . ILE A 1 90 ? 5.580 11.008 2.318 1.00 98.19 90 ILE A C 1
ATOM 711 O O . ILE A 1 90 ? 6.403 10.626 1.489 1.00 98.19 90 ILE A O 1
ATOM 715 N N . THR A 1 91 ? 5.968 11.463 3.507 1.00 97.69 91 THR A N 1
ATOM 716 C CA . THR A 1 91 ? 7.389 11.577 3.867 1.00 97.69 91 THR A CA 1
ATOM 717 C C . THR A 1 91 ? 7.991 10.216 4.188 1.00 97.69 91 THR A C 1
ATOM 719 O O . THR A 1 91 ? 7.458 9.473 5.003 1.00 97.69 91 THR A O 1
ATOM 722 N N . LYS A 1 92 ? 9.139 9.894 3.590 1.00 97.06 92 LYS A N 1
ATOM 723 C CA . LYS A 1 92 ? 9.949 8.739 3.994 1.00 97.06 92 LYS A CA 1
ATOM 724 C C . LYS A 1 92 ? 10.810 9.104 5.201 1.00 97.06 92 LYS A C 1
ATOM 726 O O . LYS A 1 92 ? 11.466 10.143 5.180 1.00 97.06 92 LYS A O 1
ATOM 731 N N . ILE A 1 93 ? 10.867 8.218 6.188 1.00 97.12 93 ILE A N 1
ATOM 732 C CA . ILE A 1 93 ? 11.862 8.253 7.266 1.00 97.12 93 ILE A CA 1
ATOM 733 C C . ILE A 1 93 ? 12.692 6.967 7.284 1.00 97.12 93 ILE A C 1
ATOM 735 O O . ILE A 1 93 ? 12.312 5.957 6.680 1.00 97.12 93 ILE A O 1
ATOM 739 N N . ASP A 1 94 ? 13.829 7.018 7.973 1.00 94.94 94 ASP A N 1
ATOM 740 C CA . ASP A 1 94 ? 14.667 5.848 8.213 1.00 94.94 94 ASP A CA 1
ATOM 741 C C . ASP A 1 94 ? 13.967 4.855 9.171 1.00 94.94 94 ASP A C 1
ATOM 743 O O . ASP A 1 94 ? 13.416 5.284 10.188 1.00 94.94 94 ASP A O 1
ATOM 747 N N . PRO A 1 95 ? 13.949 3.543 8.862 1.00 94.31 95 PRO A N 1
ATOM 748 C CA . PRO A 1 95 ? 13.241 2.543 9.658 1.00 94.31 95 PRO A CA 1
ATOM 749 C C . PRO A 1 95 ? 14.035 1.992 10.856 1.00 94.31 95 PRO A C 1
ATOM 751 O O . PRO A 1 95 ? 13.575 1.034 11.475 1.00 94.31 95 PRO A O 1
ATOM 754 N N . SER A 1 96 ? 15.205 2.545 11.202 1.00 92.81 96 SER A N 1
ATOM 755 C CA . SER A 1 96 ? 16.021 2.100 12.354 1.00 92.81 96 SER A CA 1
ATOM 756 C C . SER A 1 96 ? 15.265 2.092 13.684 1.00 92.81 96 SER A C 1
ATOM 758 O O . SER A 1 96 ? 15.547 1.252 14.532 1.00 92.81 96 SER A O 1
ATOM 760 N N . ASN A 1 97 ? 14.267 2.967 13.840 1.00 92.81 97 ASN A N 1
ATOM 761 C CA . ASN A 1 97 ? 13.411 3.050 15.027 1.00 92.81 97 ASN A CA 1
ATOM 762 C C . ASN A 1 97 ? 12.038 2.370 14.839 1.00 92.81 97 ASN A C 1
ATOM 764 O O . ASN A 1 97 ? 11.087 2.679 15.555 1.00 92.81 97 ASN A O 1
ATOM 768 N N . GLY A 1 98 ? 11.914 1.459 13.870 1.00 94.44 98 GLY A N 1
ATOM 769 C CA . GLY A 1 98 ? 10.667 0.763 13.558 1.00 94.44 98 GLY A CA 1
ATOM 770 C C . GLY A 1 98 ? 9.744 1.551 12.625 1.00 94.44 98 GLY A C 1
ATOM 771 O O . GLY A 1 98 ? 10.192 2.348 11.800 1.00 94.44 98 GLY A O 1
ATOM 772 N N . PHE A 1 99 ? 8.439 1.282 12.713 1.00 96.56 99 PHE A N 1
ATOM 773 C CA . PHE A 1 99 ? 7.436 1.961 11.892 1.00 96.56 99 PHE A CA 1
ATOM 774 C C . PHE A 1 99 ? 7.247 3.422 12.316 1.00 96.56 99 PHE A C 1
ATOM 776 O O . PHE A 1 99 ? 7.271 3.756 13.500 1.00 96.56 99 PHE A O 1
ATOM 783 N N . ALA A 1 100 ? 6.998 4.293 11.338 1.00 97.38 100 ALA A N 1
ATOM 784 C CA . ALA A 1 100 ? 6.618 5.672 11.588 1.00 97.38 100 ALA A CA 1
ATOM 785 C C . ALA A 1 100 ? 5.294 5.717 12.359 1.00 97.38 100 ALA A C 1
ATOM 787 O O . ALA A 1 100 ? 4.350 4.999 12.027 1.00 97.38 100 ALA A O 1
ATOM 788 N N . THR A 1 101 ? 5.218 6.583 13.369 1.00 96.75 101 THR A N 1
ATOM 789 C CA . THR A 1 101 ? 4.009 6.800 14.180 1.00 96.75 101 THR A CA 1
ATOM 790 C C . THR A 1 101 ? 3.228 8.039 13.746 1.00 96.75 101 THR A C 1
ATOM 792 O O . THR A 1 101 ? 2.022 8.119 13.981 1.00 96.75 101 THR A O 1
ATOM 795 N N . LYS A 1 102 ? 3.882 8.996 13.074 1.00 97.94 102 LYS A N 1
ATOM 796 C CA . LYS A 1 102 ? 3.228 10.192 12.534 1.00 97.94 102 LYS A CA 1
ATOM 797 C C . LYS A 1 102 ? 2.525 9.853 11.213 1.00 97.94 102 LYS A C 1
ATOM 799 O O . LYS A 1 102 ? 3.182 9.332 10.316 1.00 97.94 102 LYS A O 1
ATOM 804 N N . PRO A 1 103 ? 1.241 10.209 11.032 1.00 97.88 103 PRO A N 1
ATOM 805 C CA . PRO A 1 103 ? 0.450 9.796 9.866 1.00 97.88 103 PRO A CA 1
ATOM 806 C C . PRO A 1 103 ? 0.915 10.409 8.536 1.00 97.88 103 PRO A C 1
ATOM 808 O O . PRO A 1 103 ? 0.492 9.980 7.468 1.00 97.88 103 PRO A O 1
ATOM 811 N N . ASN A 1 104 ? 1.775 11.426 8.569 1.00 9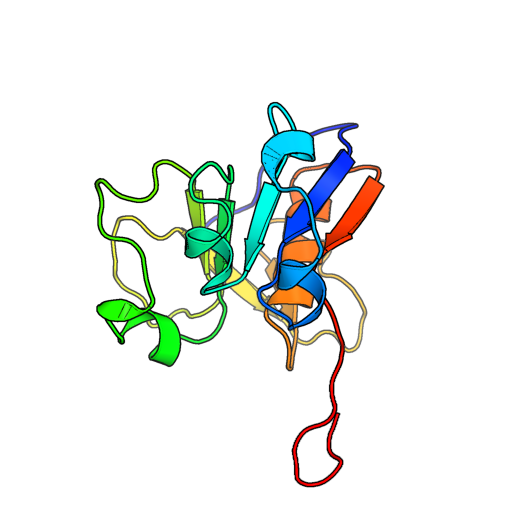8.12 104 ASN A N 1
ATOM 812 C CA . ASN A 1 104 ? 2.386 12.032 7.385 1.00 98.12 104 ASN A CA 1
ATOM 813 C C . ASN A 1 104 ? 3.737 11.403 7.007 1.00 98.12 104 ASN A C 1
ATOM 815 O O . ASN A 1 104 ? 4.460 11.961 6.174 1.00 98.12 104 ASN A O 1
ATOM 819 N N . GLN A 1 105 ? 4.100 10.280 7.627 1.00 98.19 105 GLN A N 1
ATOM 820 C CA . GLN A 1 105 ? 5.372 9.600 7.434 1.00 98.19 105 GLN A CA 1
ATOM 821 C C . GLN A 1 105 ? 5.170 8.109 7.158 1.00 98.19 105 GLN A C 1
ATOM 823 O O . GLN A 1 105 ? 4.180 7.513 7.556 1.00 98.19 105 GLN A O 1
ATOM 828 N N . VAL A 1 106 ? 6.136 7.498 6.484 1.00 98.19 106 VAL A N 1
ATOM 829 C CA . VAL A 1 106 ? 6.286 6.047 6.363 1.00 98.19 106 VAL A CA 1
ATOM 830 C C . VAL A 1 106 ? 7.752 5.689 6.558 1.00 98.19 106 VAL A C 1
ATOM 832 O O . VAL A 1 106 ? 8.645 6.349 6.022 1.00 98.19 106 VAL A O 1
ATOM 835 N N . ALA A 1 107 ? 8.011 4.631 7.316 1.00 97.56 107 ALA A N 1
ATOM 836 C CA . ALA A 1 107 ? 9.343 4.085 7.508 1.00 97.56 107 ALA A CA 1
ATOM 837 C C . ALA A 1 107 ? 9.626 3.011 6.450 1.00 97.56 107 ALA A C 1
ATOM 839 O O . ALA A 1 107 ? 8.939 1.990 6.355 1.00 97.56 107 ALA A O 1
ATOM 840 N N . LEU A 1 108 ? 10.645 3.236 5.622 1.00 94.94 108 LEU A N 1
ATOM 841 C CA . LEU A 1 108 ? 11.108 2.243 4.657 1.00 94.94 108 LEU A CA 1
ATOM 842 C C . LEU A 1 108 ? 12.570 2.470 4.282 1.00 94.94 108 LEU A C 1
ATOM 844 O O . LEU A 1 108 ? 13.059 3.593 4.307 1.00 94.94 108 LEU A O 1
ATOM 848 N N . ALA A 1 109 ? 13.250 1.406 3.860 1.00 88.31 109 ALA A N 1
ATOM 849 C CA . ALA A 1 109 ? 14.607 1.484 3.317 1.00 88.31 109 ALA A CA 1
ATOM 850 C C . ALA A 1 109 ? 14.675 0.857 1.920 1.00 88.31 109 ALA A C 1
ATOM 852 O O . ALA A 1 109 ? 14.700 1.579 0.925 1.00 88.31 109 ALA A O 1
ATOM 853 N N . ARG A 1 110 ? 14.662 -0.481 1.855 1.00 84.19 110 ARG A N 1
ATOM 854 C CA . ARG A 1 110 ? 14.918 -1.262 0.629 1.00 84.19 110 ARG A CA 1
ATOM 855 C C . ARG A 1 110 ? 13.671 -1.761 -0.095 1.00 84.19 110 ARG A C 1
ATOM 857 O O . ARG A 1 110 ? 13.733 -2.056 -1.282 1.00 84.19 110 ARG A O 1
ATOM 864 N N . SER A 1 111 ? 12.537 -1.847 0.597 1.00 88.50 111 SER A N 1
ATOM 865 C CA . SER A 1 111 ? 11.306 -2.403 0.038 1.00 88.50 111 SER A CA 1
ATOM 866 C C . SER A 1 111 ? 10.158 -1.410 0.135 1.00 88.50 111 SER A C 1
ATOM 868 O O . SER A 1 111 ? 9.865 -0.885 1.205 1.00 88.50 111 SER A O 1
ATOM 870 N N . SER A 1 112 ? 9.458 -1.184 -0.979 1.00 94.75 112 SER A N 1
ATOM 871 C CA . SER A 1 112 ? 8.201 -0.425 -0.961 1.00 94.75 112 SER A CA 1
ATOM 872 C C . SER A 1 112 ? 7.123 -1.132 -0.133 1.00 94.75 112 SER A C 1
ATOM 874 O O . SER A 1 112 ? 6.239 -0.467 0.394 1.00 94.75 112 SER A O 1
ATOM 876 N N . THR A 1 113 ? 7.215 -2.453 0.050 1.00 96.19 113 THR A N 1
ATOM 877 C CA . THR A 1 113 ? 6.273 -3.219 0.874 1.00 96.19 113 THR A CA 1
ATOM 878 C C . THR A 1 113 ? 6.293 -2.768 2.334 1.00 96.19 113 THR A C 1
ATOM 880 O O . THR A 1 113 ? 5.229 -2.670 2.933 1.00 96.19 113 THR A O 1
ATOM 883 N N . THR A 1 114 ? 7.451 -2.412 2.913 1.00 95.75 114 THR A N 1
ATOM 884 C CA . THR A 1 114 ? 7.481 -1.920 4.307 1.00 95.75 114 THR A CA 1
ATOM 885 C C . THR A 1 114 ? 6.771 -0.575 4.444 1.00 95.75 114 THR A C 1
ATOM 887 O O . THR A 1 114 ? 6.057 -0.360 5.419 1.00 95.75 114 THR A O 1
ATOM 890 N N . GLY A 1 115 ? 6.886 0.294 3.433 1.00 97.62 115 GLY A N 1
ATOM 891 C CA . GLY A 1 115 ? 6.119 1.539 3.373 1.00 97.62 115 GLY A CA 1
ATOM 892 C C . GLY A 1 115 ? 4.611 1.296 3.258 1.00 97.62 115 GLY A C 1
ATOM 893 O O . GLY A 1 115 ? 3.841 1.955 3.947 1.00 97.62 115 GLY A O 1
ATOM 894 N N . ALA A 1 116 ? 4.189 0.306 2.463 1.00 98.44 116 ALA A N 1
ATOM 895 C CA . ALA A 1 116 ? 2.782 -0.083 2.344 1.00 98.44 116 ALA A CA 1
ATOM 896 C C . ALA A 1 116 ? 2.213 -0.663 3.654 1.00 98.44 116 ALA A C 1
ATOM 898 O O . ALA A 1 116 ? 1.094 -0.327 4.030 1.00 98.44 116 ALA A O 1
ATOM 899 N N . ILE A 1 117 ? 2.994 -1.467 4.385 1.00 98.44 117 ILE A N 1
ATOM 900 C CA . ILE A 1 117 ? 2.622 -1.953 5.726 1.00 98.44 117 ILE A CA 1
ATOM 901 C C . ILE A 1 117 ? 2.428 -0.772 6.680 1.00 98.44 117 ILE A C 1
ATOM 903 O O . ILE A 1 117 ? 1.395 -0.675 7.337 1.00 98.44 117 ILE A O 1
ATOM 907 N N . ASN A 1 118 ? 3.385 0.159 6.723 1.00 98.44 118 ASN A N 1
ATOM 908 C CA . ASN A 1 118 ? 3.275 1.336 7.582 1.00 98.44 118 ASN A CA 1
ATOM 909 C C . ASN A 1 118 ? 2.058 2.201 7.216 1.00 98.44 118 ASN A C 1
ATOM 911 O O . ASN A 1 118 ? 1.392 2.734 8.100 1.00 98.44 118 ASN A O 1
ATOM 915 N N . LEU A 1 119 ? 1.747 2.315 5.923 1.00 98.56 119 LEU A N 1
ATOM 916 C CA . LEU A 1 119 ? 0.576 3.035 5.437 1.00 98.56 119 LEU A CA 1
ATOM 917 C C . LEU A 1 119 ? -0.734 2.357 5.872 1.00 98.56 119 LEU A C 1
ATOM 919 O O . LEU A 1 119 ? -1.643 3.045 6.326 1.00 98.56 119 LEU A O 1
ATOM 923 N N . ALA A 1 120 ? -0.818 1.023 5.818 1.00 98.81 120 ALA A N 1
ATOM 924 C CA . ALA A 1 120 ? -1.970 0.279 6.334 1.00 98.81 120 ALA A CA 1
ATOM 925 C C . ALA A 1 120 ? -2.169 0.482 7.847 1.00 98.81 120 ALA A C 1
ATOM 927 O O . ALA A 1 120 ? -3.305 0.651 8.292 1.00 98.81 120 ALA A O 1
ATOM 928 N N . ILE A 1 121 ? -1.078 0.543 8.625 1.00 98.44 121 ILE A N 1
ATOM 929 C CA . ILE A 1 121 ? -1.131 0.901 10.054 1.00 98.44 121 ILE A CA 1
ATOM 930 C C . ILE A 1 121 ? -1.765 2.288 10.227 1.00 98.44 121 ILE A C 1
ATOM 932 O O . ILE A 1 121 ? -2.676 2.453 11.039 1.00 98.44 121 ILE A O 1
ATOM 936 N N . HIS A 1 122 ? -1.339 3.283 9.443 1.00 98.56 122 HIS A N 1
ATOM 937 C CA . HIS A 1 122 ? -1.914 4.63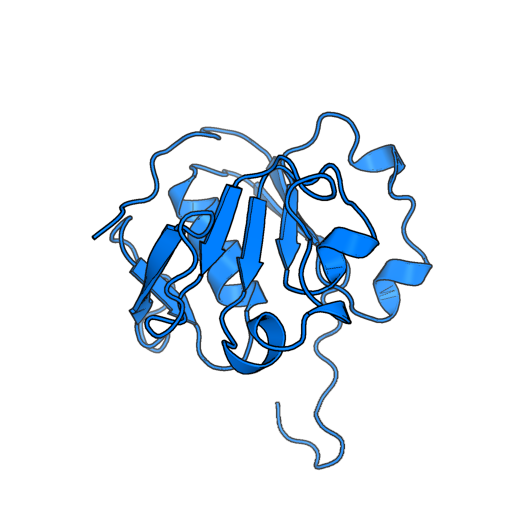1 9.513 1.00 98.56 122 HIS A CA 1
ATOM 938 C C . HIS A 1 122 ? -3.380 4.692 9.080 1.00 98.56 122 HIS A C 1
ATOM 940 O O . HIS A 1 122 ? -4.152 5.442 9.674 1.00 98.56 122 HIS A O 1
ATOM 946 N N . PHE A 1 123 ? -3.788 3.858 8.123 1.00 98.69 123 PHE A N 1
ATOM 947 C CA . PHE A 1 123 ? -5.193 3.710 7.750 1.00 98.69 123 PHE A CA 1
ATOM 948 C C . PHE A 1 123 ? -6.048 3.023 8.825 1.00 98.69 123 PHE A C 1
ATOM 950 O O . PHE A 1 123 ? -7.270 3.046 8.715 1.00 98.69 123 PHE A O 1
ATOM 957 N N . GLY A 1 124 ? -5.455 2.504 9.905 1.00 98.38 124 GLY A N 1
ATOM 958 C CA . GLY A 1 124 ? -6.183 1.945 11.047 1.00 98.38 124 GLY A CA 1
ATOM 959 C C . GLY A 1 124 ? -6.400 0.433 10.984 1.00 98.38 124 GLY A C 1
ATOM 960 O O . GLY A 1 124 ? -7.222 -0.085 11.744 1.00 98.38 124 GLY A O 1
ATOM 961 N N . ALA A 1 125 ? -5.662 -0.268 10.118 1.00 98.56 125 ALA A N 1
ATOM 962 C CA . ALA A 1 125 ? -5.716 -1.720 10.020 1.00 98.56 125 ALA A CA 1
ATOM 963 C C . ALA A 1 125 ? -5.376 -2.381 11.364 1.00 98.56 125 ALA A C 1
ATOM 965 O O . ALA A 1 125 ? -4.392 -2.022 12.013 1.00 98.56 125 ALA A O 1
ATOM 966 N N . THR A 1 126 ? -6.149 -3.394 11.751 1.00 97.69 126 THR A N 1
ATOM 967 C CA . THR A 1 126 ? -5.853 -4.228 12.934 1.00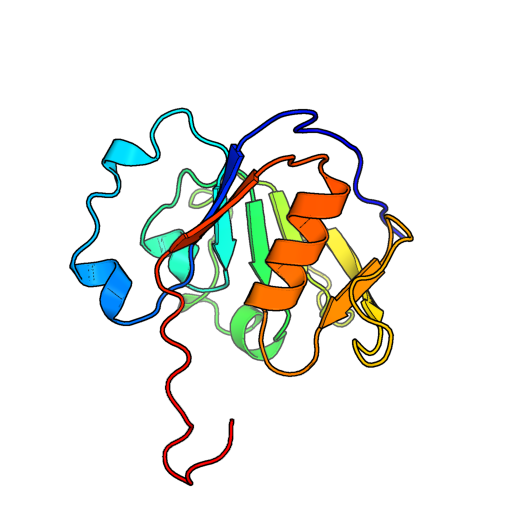 97.69 126 THR A CA 1
ATOM 968 C C . THR A 1 126 ? -5.136 -5.516 12.559 1.00 97.69 126 THR A C 1
ATOM 970 O O . THR A 1 126 ? -4.430 -6.105 13.376 1.00 97.69 126 THR A O 1
ATOM 973 N N . ARG A 1 127 ? -5.287 -5.946 11.303 1.00 98.62 127 ARG A N 1
ATOM 974 C CA . ARG A 1 127 ? -4.613 -7.110 10.740 1.00 98.62 127 ARG A CA 1
ATOM 975 C C . ARG A 1 127 ? -4.080 -6.776 9.359 1.00 98.62 127 ARG A C 1
ATOM 977 O O . ARG A 1 127 ? -4.784 -6.192 8.541 1.00 98.62 127 ARG A O 1
ATOM 984 N N . ILE A 1 128 ? -2.846 -7.191 9.098 1.00 98.69 128 ILE A N 1
ATOM 985 C CA . ILE A 1 128 ? -2.189 -7.003 7.807 1.00 98.69 128 ILE A CA 1
ATOM 986 C C . ILE A 1 128 ? -1.798 -8.376 7.262 1.00 98.69 128 ILE A C 1
ATOM 988 O O . ILE A 1 128 ? -1.120 -9.141 7.945 1.00 98.69 128 ILE A O 1
ATOM 992 N N . VAL A 1 129 ? -2.237 -8.688 6.043 1.00 98.50 129 VAL A N 1
ATOM 993 C CA . VAL A 1 129 ? -1.918 -9.937 5.334 1.00 98.50 129 VAL A CA 1
ATOM 994 C C . VAL A 1 129 ? -0.988 -9.614 4.173 1.00 98.50 129 VAL A C 1
ATOM 996 O O . VAL A 1 129 ? -1.280 -8.731 3.370 1.00 98.50 129 VAL A O 1
ATOM 999 N N . LEU A 1 130 ? 0.140 -10.317 4.081 1.00 98.19 130 LEU A N 1
ATOM 1000 C CA . LEU A 1 130 ? 1.128 -10.112 3.023 1.00 98.19 130 LEU A CA 1
ATOM 1001 C C . LEU A 1 130 ? 0.957 -11.169 1.935 1.00 98.19 130 LEU A C 1
ATOM 1003 O O . LEU A 1 130 ? 0.985 -12.362 2.224 1.00 98.19 130 LEU A O 1
ATOM 1007 N N . LEU A 1 131 ? 0.815 -10.722 0.690 1.00 97.94 131 LEU A N 1
ATOM 1008 C CA . LEU A 1 131 ? 0.668 -11.569 -0.491 1.00 97.94 131 LEU A CA 1
ATOM 1009 C C . LEU A 1 131 ? 1.744 -11.205 -1.515 1.00 97.94 131 LEU A C 1
ATOM 1011 O O . LEU A 1 131 ? 1.999 -10.023 -1.751 1.00 97.94 131 LEU A O 1
ATOM 1015 N N . GLY A 1 132 ? 2.391 -12.199 -2.125 1.00 95.81 132 GLY A N 1
ATOM 1016 C CA . GLY A 1 132 ? 3.421 -11.937 -3.136 1.00 95.81 132 GLY A CA 1
ATOM 1017 C C . GLY A 1 132 ? 4.725 -11.354 -2.584 1.00 95.81 132 GLY A C 1
ATOM 1018 O O . GLY A 1 132 ? 5.460 -10.686 -3.314 1.00 95.81 132 GLY A O 1
ATOM 1019 N N . VAL A 1 133 ? 4.998 -11.521 -1.284 1.00 94.81 133 VAL A N 1
ATOM 1020 C CA . VAL A 1 133 ? 6.184 -10.976 -0.603 1.00 94.81 133 VAL A CA 1
ATOM 1021 C C . VAL A 1 133 ? 7.201 -12.095 -0.372 1.00 94.81 133 VAL A C 1
ATOM 1023 O O . VAL A 1 133 ? 7.253 -12.688 0.697 1.00 94.81 133 VAL A O 1
ATOM 1026 N N . ASP A 1 134 ? 8.025 -12.370 -1.384 1.00 92.00 134 ASP A N 1
ATOM 1027 C CA . ASP A 1 134 ? 8.895 -13.562 -1.394 1.00 92.00 134 ASP A CA 1
ATOM 1028 C C . ASP A 1 134 ? 10.292 -13.363 -0.795 1.00 92.00 134 ASP A C 1
ATOM 1030 O O . ASP A 1 134 ? 11.035 -14.328 -0.649 1.00 92.00 134 ASP A O 1
ATOM 1034 N N . ALA A 1 135 ? 10.682 -12.119 -0.494 1.00 84.62 135 ALA A N 1
ATOM 1035 C CA . ALA A 1 135 ? 11.972 -11.774 0.120 1.00 84.62 135 ALA A CA 1
ATOM 1036 C C . ALA A 1 135 ? 13.206 -12.432 -0.544 1.00 84.62 135 ALA A C 1
ATOM 1038 O O . ALA A 1 135 ? 14.179 -12.769 0.133 1.00 84.62 135 ALA A O 1
ATOM 1039 N N . LYS A 1 136 ? 13.179 -12.611 -1.874 1.00 79.75 136 LYS A N 1
ATOM 1040 C CA . LYS A 1 136 ? 14.310 -13.190 -2.607 1.00 79.75 136 LYS A CA 1
ATOM 1041 C C . LYS A 1 136 ? 15.549 -12.295 -2.461 1.00 79.75 136 LYS A C 1
AT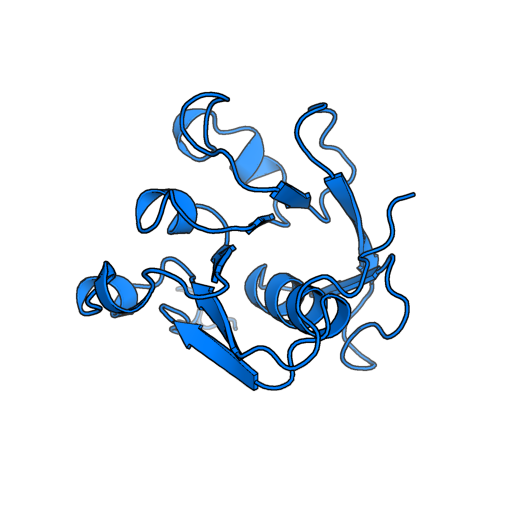OM 1043 O O . LYS A 1 136 ? 15.430 -11.090 -2.699 1.00 79.75 136 LYS A O 1
ATOM 1048 N N . PRO A 1 137 ? 16.718 -12.859 -2.111 1.00 73.75 137 PRO A N 1
ATOM 1049 C CA . PRO A 1 137 ? 17.961 -12.105 -2.120 1.00 73.75 137 PRO A CA 1
ATOM 1050 C C . PRO A 1 137 ? 18.282 -11.638 -3.542 1.00 73.75 137 PRO A C 1
ATOM 1052 O O . PRO A 1 137 ? 17.879 -12.261 -4.530 1.00 73.75 137 PRO A O 1
ATOM 1055 N N . ALA A 1 138 ? 19.019 -10.536 -3.642 1.00 69.06 138 ALA A N 1
ATOM 1056 C CA . ALA A 1 138 ? 19.610 -10.120 -4.902 1.00 69.06 138 ALA A CA 1
ATOM 1057 C C . ALA A 1 138 ? 20.583 -11.198 -5.415 1.00 69.06 138 ALA A C 1
ATOM 1059 O O . ALA A 1 138 ? 21.067 -12.037 -4.654 1.00 69.06 138 ALA A O 1
ATOM 1060 N N . GLN A 1 139 ? 20.881 -11.172 -6.717 1.00 71.81 139 GLN A N 1
ATOM 1061 C CA . GLN A 1 139 ? 21.770 -12.152 -7.356 1.00 71.81 139 GLN A CA 1
ATOM 1062 C C . GLN A 1 139 ? 23.174 -12.193 -6.718 1.00 71.81 139 GLN A C 1
ATOM 1064 O O . GLN A 1 139 ? 23.848 -13.214 -6.782 1.00 71.81 139 GLN A O 1
ATOM 1069 N N . ASP A 1 140 ? 23.586 -11.106 -6.059 1.00 81.56 140 ASP A N 1
ATOM 1070 C CA . ASP A 1 140 ? 24.841 -10.959 -5.314 1.00 81.56 140 ASP A CA 1
ATOM 1071 C C . ASP A 1 140 ? 24.732 -11.327 -3.816 1.00 81.56 140 ASP A C 1
ATOM 1073 O O . ASP A 1 140 ? 25.632 -11.030 -3.031 1.00 81.56 140 ASP A O 1
ATOM 1077 N N . GLY A 1 141 ? 23.627 -11.950 -3.394 1.00 71.38 141 GLY A N 1
ATOM 1078 C CA . GLY A 1 141 ? 23.400 -12.406 -2.020 1.00 71.38 141 GLY A CA 1
ATOM 1079 C C . GLY A 1 141 ? 22.992 -11.308 -1.034 1.00 71.38 141 GLY A C 1
ATOM 1080 O O . GLY A 1 141 ? 22.756 -11.599 0.142 1.00 71.38 141 GLY A O 1
ATOM 1081 N N . ARG A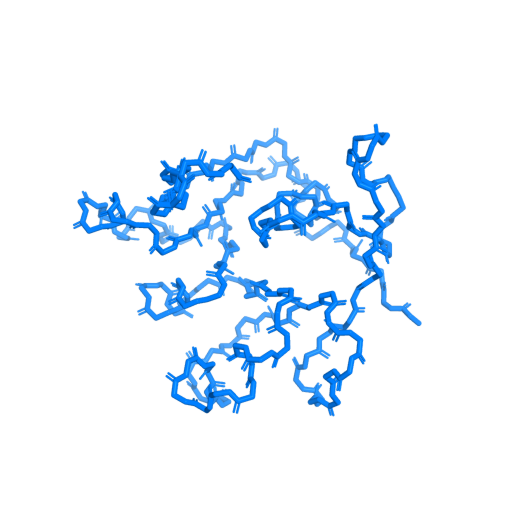 1 142 ? 22.872 -10.049 -1.474 1.00 68.56 142 ARG A N 1
ATOM 1082 C CA . ARG A 1 142 ? 22.387 -8.965 -0.610 1.00 68.56 142 ARG A CA 1
ATOM 1083 C C . ARG A 1 142 ? 20.894 -9.133 -0.313 1.00 68.56 142 ARG A C 1
ATOM 1085 O O . ARG A 1 142 ? 20.116 -9.553 -1.170 1.00 68.56 142 ARG A O 1
ATOM 1092 N N . ARG A 1 143 ? 20.506 -8.770 0.913 1.00 59.41 143 ARG A N 1
ATOM 1093 C CA . ARG A 1 143 ? 19.107 -8.599 1.337 1.00 59.41 143 ARG A CA 1
ATOM 1094 C C . ARG A 1 143 ? 18.596 -7.196 1.018 1.00 59.41 143 ARG A C 1
ATOM 1096 O O . ARG A 1 143 ? 19.369 -6.223 1.221 1.00 59.41 143 ARG A O 1
#

Foldseek 3Di:
DDFQAQQAAAFEEEEAEAAPQLVVDDCVVCVVHAYEYEFQSCVVPLVHQEYEYEDVVSVVPPVRDDDPVSHPHQYEYCHPPDPDPSYHHAHEDDCPVHADPTRSYGYDDPDSSSRVVSSCVSNNHPHYHYHNCPPDADPVRHD